Protein AF-A0A7Z1QI61-F1 (afdb_monomer_lite)

Radius of gyration: 17.5 Å; chains: 1; bounding box: 39×26×49 Å

Organism: NCBI:txid913070

InterPro domains:
  IPR059625 Uncharacterized protein gp12 [PF26885] (1-118)

Sequence (119 aa):
MFFKTSNSAALAAWDQYLLDSQKLNEEARKLADVLGCGGRAVFKNGVGGRWFYAMSFPGEERPFARELWTVQRETTGWSCEPRRSRIPAHLRTLAKELADVWNVYRPVTSARTDALLPA

Secondary structure (DSSP, 8-state):
-------HHHHHHHHHHHHHHHHHHHHHHHHHHHH-S-PEEEEEEETTEEEEEEEE--SS--SS-GGGBPPP-GGGTT-B-B--SS--GGGHHHHHHHHHHHHHHS---EEE-GGGS--

Structure (mmCIF, N/CA/C/O backbone):
data_AF-A0A7Z1QI61-F1
#
_entry.id   AF-A0A7Z1QI61-F1
#
loop_
_atom_site.group_PDB
_atom_site.id
_atom_site.type_symbol
_atom_site.label_atom_id
_atom_site.label_alt_id
_atom_site.label_comp_id
_atom_site.label_asym_id
_atom_site.label_entity_id
_atom_site.label_seq_id
_atom_site.pdbx_PDB_ins_code
_atom_site.Cartn_x
_atom_site.Cartn_y
_atom_site.Cartn_z
_atom_site.occupancy
_atom_site.B_iso_or_equiv
_atom_site.auth_seq_id
_atom_site.auth_comp_id
_atom_site.auth_asym_id
_atom_site.auth_atom_id
_atom_site.pdbx_PDB_model_num
ATOM 1 N N . MET A 1 1 ? -6.833 -10.233 24.096 1.00 39.81 1 MET A N 1
ATOM 2 C CA . MET A 1 1 ? -7.212 -9.231 25.114 1.00 39.81 1 MET A CA 1
ATOM 3 C C . MET A 1 1 ? -8.625 -8.783 24.768 1.00 39.81 1 MET A C 1
ATOM 5 O O . MET A 1 1 ? -8.812 -8.308 23.658 1.00 39.81 1 MET A O 1
ATOM 9 N N . PHE A 1 2 ? -9.619 -9.042 25.620 1.00 44.50 2 PHE A N 1
ATOM 10 C CA . PHE A 1 2 ? -11.014 -8.655 25.371 1.00 44.50 2 PHE A CA 1
ATOM 11 C C . PHE A 1 2 ? -11.370 -7.516 26.323 1.00 44.50 2 PHE A C 1
ATOM 13 O O . PHE A 1 2 ? -11.483 -7.735 27.527 1.00 44.50 2 PHE A O 1
ATOM 20 N N . PHE A 1 3 ? -11.510 -6.303 25.796 1.00 50.59 3 PHE A N 1
ATOM 21 C CA . PHE A 1 3 ? -12.018 -5.172 26.563 1.00 50.59 3 PHE A CA 1
ATOM 22 C C . PHE A 1 3 ? -13.545 -5.188 26.466 1.00 50.59 3 PHE A C 1
ATOM 24 O O . PHE A 1 3 ? -14.101 -4.983 25.392 1.00 50.59 3 PHE A O 1
ATOM 31 N N . LYS A 1 4 ? -14.238 -5.468 27.575 1.00 57.47 4 LYS A N 1
ATOM 32 C CA . LYS A 1 4 ? -15.671 -5.172 27.690 1.00 57.47 4 LYS A CA 1
ATOM 33 C C . LYS A 1 4 ? -15.795 -3.699 28.059 1.00 57.47 4 LYS A C 1
ATOM 35 O O . LYS A 1 4 ? -15.575 -3.341 29.212 1.00 57.47 4 LYS A O 1
ATOM 40 N N . THR A 1 5 ? -16.100 -2.853 27.083 1.00 64.56 5 THR A N 1
ATOM 41 C CA . THR A 1 5 ? -16.421 -1.444 27.317 1.00 64.56 5 THR A CA 1
ATOM 42 C C . THR A 1 5 ? -17.906 -1.229 27.033 1.00 64.56 5 THR A C 1
ATOM 44 O O . THR A 1 5 ? -18.438 -1.718 26.041 1.00 64.56 5 THR A O 1
ATOM 47 N N . SER A 1 6 ? -18.592 -0.516 27.925 1.00 66.81 6 SER A N 1
ATOM 48 C CA . SER A 1 6 ? -19.990 -0.089 27.728 1.00 66.81 6 SER A CA 1
ATOM 49 C C . SER A 1 6 ? -20.078 1.352 27.211 1.00 66.81 6 SER A C 1
ATOM 51 O O . SER A 1 6 ? -21.158 1.932 27.163 1.00 66.81 6 SER A O 1
ATOM 53 N N . ASN A 1 7 ? -18.933 1.957 26.874 1.00 79.12 7 ASN A N 1
ATOM 54 C CA . ASN A 1 7 ? -18.862 3.319 26.364 1.00 79.12 7 ASN A CA 1
ATOM 55 C C . ASN A 1 7 ? -19.246 3.323 24.879 1.00 79.12 7 ASN A C 1
ATOM 57 O O . ASN A 1 7 ? -18.499 2.820 24.039 1.00 79.12 7 ASN A O 1
ATOM 61 N N . SER A 1 8 ? -20.397 3.915 24.569 1.00 78.06 8 SER A N 1
ATOM 62 C CA . SER A 1 8 ? -20.940 4.004 23.212 1.00 78.06 8 SER A CA 1
ATOM 63 C C . SER A 1 8 ? -19.996 4.696 22.226 1.00 78.06 8 SER A C 1
ATOM 65 O O . SER A 1 8 ? -19.934 4.285 21.071 1.00 78.06 8 SER A O 1
ATOM 67 N N . ALA A 1 9 ? -19.212 5.684 22.668 1.00 79.50 9 ALA A N 1
ATOM 68 C CA . ALA A 1 9 ? -18.249 6.374 21.810 1.00 79.50 9 ALA A CA 1
ATOM 69 C C . ALA A 1 9 ? -17.082 5.461 21.403 1.00 79.50 9 ALA A C 1
ATOM 71 O O . ALA A 1 9 ? -16.684 5.447 20.241 1.00 79.50 9 ALA A O 1
ATOM 72 N N . ALA A 1 10 ? -16.576 4.650 22.336 1.00 78.31 10 ALA A N 1
ATOM 73 C CA . ALA A 1 10 ? -15.501 3.700 22.054 1.00 78.31 10 ALA A CA 1
ATOM 74 C C . ALA A 1 10 ? -15.966 2.566 21.124 1.00 78.31 10 ALA A C 1
ATOM 76 O O . ALA A 1 10 ? -15.211 2.135 20.257 1.00 78.31 10 ALA A O 1
ATOM 77 N N . LEU A 1 11 ? -17.215 2.109 21.277 1.00 82.75 11 LEU A N 1
ATOM 78 C CA . LEU A 1 11 ? -17.814 1.109 20.388 1.00 82.75 11 LEU A CA 1
ATOM 79 C C . LEU A 1 11 ? -18.009 1.664 18.969 1.00 82.75 11 LEU A C 1
ATOM 81 O O . LEU A 1 11 ? -17.591 1.026 18.009 1.00 82.75 11 LEU A O 1
ATOM 85 N N . ALA A 1 12 ? -18.540 2.882 18.832 1.00 84.44 12 ALA A N 1
ATOM 86 C CA . ALA A 1 12 ? -18.696 3.527 17.527 1.00 84.44 12 ALA A CA 1
ATOM 87 C C . ALA A 1 12 ? -17.344 3.774 16.828 1.00 84.44 12 ALA A C 1
ATOM 89 O O . ALA A 1 12 ? -17.211 3.551 15.625 1.00 84.44 12 ALA A O 1
ATOM 90 N N . ALA A 1 13 ? -16.317 4.186 17.580 1.00 85.38 13 ALA A N 1
ATOM 91 C CA . ALA A 1 13 ? -14.961 4.334 17.054 1.00 85.38 13 ALA A CA 1
ATOM 92 C C . ALA A 1 13 ? -14.363 2.992 16.595 1.00 85.38 13 ALA A C 1
ATOM 94 O O . ALA A 1 13 ? -13.627 2.948 15.608 1.00 85.38 13 ALA A O 1
ATOM 95 N N . TRP A 1 14 ? -14.696 1.893 17.277 1.00 85.19 14 TRP A N 1
ATOM 96 C CA . TRP A 1 14 ? -14.260 0.551 16.893 1.00 85.19 14 TRP A CA 1
ATOM 97 C C . TRP A 1 14 ? -14.918 0.088 15.595 1.00 85.19 14 TRP A C 1
ATOM 99 O O . TRP A 1 14 ? -14.226 -0.397 14.698 1.00 85.19 14 TRP A O 1
ATOM 109 N N . ASP A 1 15 ? -16.225 0.303 15.456 1.00 87.62 15 ASP A N 1
ATOM 110 C CA . ASP A 1 15 ? -16.950 -0.012 14.225 1.00 87.62 15 ASP A CA 1
ATOM 111 C C . ASP A 1 15 ? -16.393 0.786 13.038 1.00 87.62 15 ASP A C 1
ATOM 113 O O . ASP A 1 15 ? -16.127 0.216 11.976 1.00 87.62 15 ASP A O 1
ATOM 117 N N . GLN A 1 16 ? -16.105 2.078 13.231 1.00 87.12 16 GLN A N 1
ATOM 118 C CA . GLN A 1 16 ? -15.474 2.900 12.198 1.00 87.12 16 GLN A CA 1
ATOM 119 C C . GLN A 1 16 ? -14.075 2.388 11.828 1.00 87.12 16 GLN A C 1
ATOM 121 O O . GLN A 1 16 ? -13.753 2.275 10.647 1.00 87.12 16 GLN A O 1
ATOM 126 N N . TYR A 1 17 ? -13.257 2.011 12.815 1.00 88.50 17 TYR A N 1
ATOM 127 C CA . TYR A 1 17 ? -11.934 1.434 12.571 1.00 88.50 17 TYR A CA 1
ATOM 128 C C . TYR A 1 17 ? -12.004 0.137 11.744 1.00 88.50 17 TYR A C 1
ATOM 130 O O . TYR A 1 17 ? -11.159 -0.096 10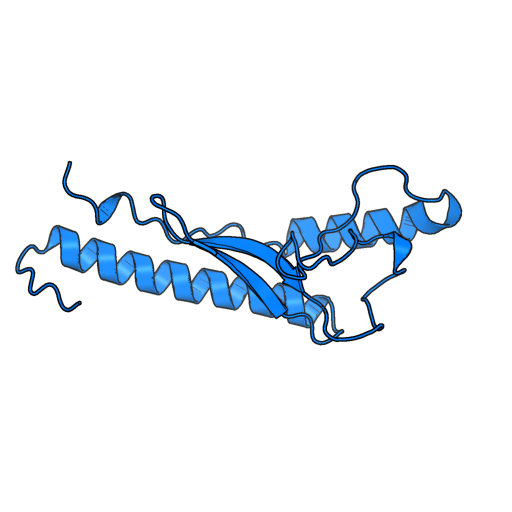.869 1.00 88.50 17 TYR A O 1
ATOM 138 N N . LEU A 1 18 ? -13.008 -0.711 11.994 1.00 89.19 18 LEU A N 1
ATOM 139 C CA . LEU A 1 18 ? -13.234 -1.927 11.214 1.00 89.19 18 LEU A CA 1
ATOM 140 C C . LEU A 1 18 ? -13.633 -1.606 9.770 1.00 89.19 18 LEU A C 1
ATOM 142 O O . LEU A 1 18 ? -13.074 -2.207 8.849 1.00 89.19 18 LEU A O 1
ATOM 146 N N . LEU A 1 19 ? -14.536 -0.643 9.564 1.00 90.50 19 LEU A N 1
ATOM 147 C CA . LEU A 1 19 ? -14.940 -0.190 8.229 1.00 90.50 19 LEU A CA 1
ATOM 148 C C . LEU A 1 19 ? -13.757 0.397 7.450 1.00 90.50 19 LEU A C 1
ATOM 150 O O . LEU A 1 19 ? -13.513 0.011 6.305 1.00 90.50 19 LEU A O 1
ATOM 154 N N . ASP A 1 20 ? -12.959 1.257 8.083 1.00 89.88 20 ASP A N 1
ATOM 155 C CA . ASP A 1 20 ? -11.768 1.844 7.464 1.00 89.88 20 ASP A CA 1
ATOM 156 C C . ASP A 1 20 ? -10.724 0.768 7.134 1.00 89.88 20 ASP A C 1
ATOM 158 O O . ASP A 1 20 ? -10.074 0.818 6.089 1.00 89.88 20 ASP A O 1
ATOM 162 N N . SER A 1 21 ? -10.588 -0.249 7.991 1.00 88.44 21 SER A N 1
ATOM 163 C CA . SER A 1 21 ? -9.698 -1.388 7.750 1.00 88.44 21 SER A CA 1
ATOM 164 C C . SER A 1 21 ? -10.143 -2.246 6.566 1.00 88.44 21 SER A C 1
ATOM 166 O O . SER A 1 21 ? -9.288 -2.723 5.813 1.00 88.44 21 SER A O 1
ATOM 168 N N . GLN A 1 22 ? -11.452 -2.451 6.395 1.00 90.81 22 GLN A N 1
ATOM 169 C CA . GLN A 1 22 ? -12.015 -3.154 5.239 1.00 90.81 22 GLN A CA 1
ATOM 170 C C . GLN A 1 22 ? -11.781 -2.354 3.959 1.00 90.81 22 GLN A C 1
ATOM 172 O O . GLN A 1 22 ? -11.205 -2.884 3.010 1.00 90.81 22 GLN A O 1
ATOM 177 N N . LYS A 1 23 ? -12.101 -1.058 3.970 1.00 92.50 23 LYS A N 1
ATOM 178 C CA . LYS A 1 23 ? -11.876 -0.163 2.832 1.00 92.50 23 LYS A CA 1
ATOM 179 C C . LYS A 1 23 ? -10.401 -0.095 2.426 1.00 92.50 23 LYS A C 1
ATOM 181 O O . LYS A 1 23 ? -10.077 -0.205 1.247 1.00 92.50 23 LYS A O 1
ATOM 186 N N . LEU A 1 24 ? -9.494 0.002 3.399 1.00 91.94 24 LEU A N 1
ATOM 187 C CA . LEU A 1 24 ? -8.049 -0.055 3.169 1.00 91.94 24 LEU A CA 1
ATOM 188 C C . LEU A 1 24 ? -7.628 -1.364 2.477 1.00 91.94 24 LEU A C 1
ATOM 190 O O . LEU A 1 24 ? -6.811 -1.344 1.557 1.00 91.94 24 LEU A O 1
ATOM 194 N N . ASN A 1 25 ? -8.183 -2.505 2.896 1.00 90.62 25 ASN A N 1
ATOM 195 C CA . ASN A 1 25 ? -7.902 -3.790 2.253 1.00 90.62 25 ASN A CA 1
ATOM 196 C C . ASN A 1 25 ? -8.437 -3.844 0.816 1.00 90.62 25 ASN A C 1
ATOM 198 O O . ASN A 1 25 ? -7.759 -4.377 -0.060 1.00 90.62 25 ASN A O 1
ATOM 202 N N . GLU A 1 26 ? -9.622 -3.293 0.563 1.00 92.50 26 GLU A N 1
ATOM 203 C CA . GLU A 1 26 ? -10.219 -3.241 -0.774 1.00 92.50 26 GLU A CA 1
ATOM 204 C C . GLU A 1 26 ? -9.417 -2.358 -1.733 1.00 92.50 26 GLU A C 1
ATOM 206 O O . GLU A 1 26 ? -9.128 -2.778 -2.852 1.00 92.50 26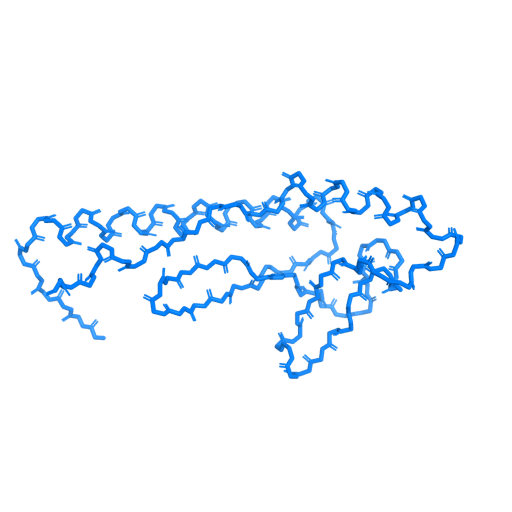 GLU A O 1
ATOM 211 N N . GLU A 1 27 ? -9.015 -1.159 -1.299 1.00 91.88 27 GLU A N 1
ATOM 212 C CA . GLU A 1 27 ? -8.144 -0.264 -2.073 1.00 91.88 27 GLU A CA 1
ATOM 213 C C . GLU A 1 27 ? -6.824 -0.961 -2.418 1.00 91.88 27 GLU A C 1
ATOM 215 O O . GLU A 1 27 ? -6.378 -0.953 -3.565 1.00 91.88 27 GLU A O 1
ATOM 220 N N . ALA A 1 28 ? -6.225 -1.636 -1.436 1.00 90.56 28 ALA A N 1
ATOM 221 C CA . ALA A 1 28 ? -4.959 -2.322 -1.631 1.00 90.56 28 ALA A CA 1
ATOM 222 C C . ALA A 1 28 ? -5.088 -3.546 -2.553 1.00 90.56 28 ALA A C 1
ATOM 224 O O . ALA A 1 28 ? -4.171 -3.842 -3.320 1.00 90.56 28 ALA A O 1
ATOM 225 N N . ARG A 1 29 ? -6.235 -4.235 -2.520 1.00 90.44 29 ARG A N 1
ATOM 226 C CA . ARG A 1 29 ? -6.548 -5.325 -3.449 1.00 90.44 29 ARG A CA 1
ATOM 227 C C . ARG A 1 29 ? -6.721 -4.810 -4.875 1.00 90.44 29 ARG A C 1
ATOM 229 O O . ARG A 1 29 ? -6.136 -5.388 -5.779 1.00 90.44 29 ARG A O 1
ATOM 236 N N . LYS A 1 30 ? -7.418 -3.687 -5.071 1.00 91.12 30 LYS A N 1
ATOM 237 C CA . LYS A 1 30 ? -7.532 -3.044 -6.392 1.00 91.12 30 LYS A CA 1
ATOM 238 C C . LYS A 1 30 ? -6.160 -2.686 -6.961 1.00 91.12 30 LYS A C 1
ATOM 240 O O . LYS A 1 30 ? -5.901 -2.960 -8.126 1.00 91.12 30 LYS A O 1
ATOM 245 N N . LEU A 1 31 ? -5.263 -2.133 -6.139 1.00 89.75 31 LEU A N 1
ATOM 246 C CA . LEU A 1 31 ? -3.881 -1.870 -6.551 1.00 89.75 31 LEU A CA 1
ATOM 247 C C . LEU A 1 31 ? -3.153 -3.160 -6.964 1.00 89.75 31 LEU A C 1
ATOM 249 O O . LEU A 1 31 ? -2.474 -3.177 -7.988 1.00 89.75 31 LEU A O 1
ATOM 253 N N . ALA A 1 32 ? -3.291 -4.237 -6.186 1.00 88.94 32 ALA A N 1
ATOM 254 C CA . ALA A 1 32 ? -2.697 -5.533 -6.509 1.00 88.94 32 ALA A CA 1
ATOM 255 C C . ALA A 1 32 ? -3.220 -6.105 -7.837 1.00 88.94 32 ALA A C 1
ATOM 257 O O . ALA A 1 32 ? -2.424 -6.574 -8.650 1.00 88.94 32 ALA A O 1
ATOM 258 N N . ASP A 1 33 ? -4.531 -6.014 -8.066 1.00 89.88 33 ASP A N 1
ATOM 259 C CA . ASP A 1 33 ? -5.194 -6.500 -9.276 1.00 89.88 33 ASP A CA 1
ATOM 260 C C . ASP A 1 33 ? -4.746 -5.702 -10.513 1.00 89.88 33 ASP A C 1
ATOM 262 O O . ASP A 1 33 ? -4.422 -6.294 -11.540 1.00 89.88 33 ASP A O 1
ATOM 266 N N . VAL A 1 34 ? -4.633 -4.370 -10.404 1.00 89.62 34 VAL A N 1
ATOM 267 C CA . VAL A 1 34 ? -4.130 -3.499 -11.487 1.00 89.62 34 VAL A CA 1
ATOM 268 C C . VAL A 1 34 ? -2.670 -3.800 -11.829 1.00 89.62 34 VAL A C 1
ATOM 270 O O . VAL A 1 34 ? -2.273 -3.719 -12.989 1.00 89.62 34 VAL A O 1
ATOM 273 N N . LEU A 1 35 ? -1.861 -4.159 -10.831 1.00 86.06 35 LEU A N 1
ATOM 274 C CA . LEU A 1 35 ? -0.463 -4.532 -11.036 1.00 86.06 35 LEU A CA 1
ATOM 275 C C . LEU A 1 35 ? -0.302 -5.962 -11.579 1.00 86.06 35 LEU A C 1
ATOM 277 O O . LEU A 1 35 ? 0.754 -6.271 -12.114 1.00 86.06 35 LEU A O 1
ATOM 281 N N . GLY A 1 36 ? -1.303 -6.839 -11.455 1.00 80.06 36 GLY A N 1
ATOM 282 C CA . GLY A 1 36 ? -1.398 -8.117 -12.177 1.00 80.06 36 GLY A CA 1
ATOM 283 C C . GLY A 1 36 ? -0.389 -9.224 -11.818 1.00 80.06 36 GLY A C 1
ATOM 284 O O . GLY A 1 36 ? -0.553 -10.351 -12.271 1.00 80.06 36 GLY A O 1
ATOM 285 N N . CYS A 1 37 ? 0.627 -8.958 -10.990 1.00 76.00 37 CYS A N 1
ATOM 286 C CA . CYS A 1 37 ? 1.734 -9.895 -10.710 1.00 76.00 37 CYS A CA 1
ATOM 287 C C . CYS A 1 37 ? 1.648 -10.587 -9.336 1.00 76.00 37 CYS A C 1
ATOM 289 O O . CYS A 1 37 ? 2.669 -10.858 -8.708 1.00 76.00 37 CYS A O 1
ATOM 291 N N . GLY A 1 38 ? 0.442 -10.799 -8.796 1.00 75.94 38 GLY A N 1
ATOM 292 C CA . GLY A 1 38 ? 0.268 -11.480 -7.501 1.00 75.94 38 GLY A CA 1
ATOM 293 C C . GLY A 1 38 ? 0.879 -10.738 -6.301 1.00 75.94 38 GLY A C 1
ATOM 294 O O . GLY A 1 38 ? 1.201 -11.352 -5.280 1.00 75.94 38 GLY A O 1
ATOM 295 N N . GLY A 1 39 ? 1.056 -9.419 -6.421 1.00 83.44 39 GLY A N 1
ATOM 296 C CA . GLY A 1 39 ? 1.587 -8.575 -5.357 1.00 83.44 39 GLY A CA 1
ATOM 297 C C . GLY A 1 39 ? 0.674 -8.550 -4.135 1.00 83.44 39 GLY A C 1
ATOM 298 O O . GLY A 1 39 ? -0.543 -8.436 -4.245 1.00 83.44 39 GLY A O 1
ATOM 299 N N . ARG A 1 40 ? 1.266 -8.623 -2.947 1.00 87.50 40 ARG A N 1
ATOM 300 C CA . ARG A 1 40 ? 0.568 -8.529 -1.665 1.00 87.50 40 ARG A CA 1
ATOM 301 C C . ARG A 1 40 ? 0.782 -7.157 -1.054 1.00 87.50 40 ARG A C 1
ATOM 303 O O . ARG A 1 40 ? 1.906 -6.669 -0.987 1.00 87.50 40 ARG A O 1
ATOM 310 N N . ALA A 1 41 ? -0.290 -6.552 -0.567 1.00 88.81 41 ALA A N 1
ATOM 311 C CA . ALA A 1 41 ? -0.199 -5.302 0.165 1.00 88.81 41 ALA A CA 1
ATOM 312 C C . ALA A 1 41 ? 0.447 -5.513 1.540 1.00 88.81 41 ALA A C 1
ATOM 314 O O . ALA A 1 41 ? 0.049 -6.393 2.305 1.00 88.81 41 ALA A O 1
ATOM 315 N N . VAL A 1 42 ? 1.431 -4.677 1.855 1.00 89.94 42 VAL A N 1
ATOM 316 C CA . VAL A 1 42 ? 2.107 -4.624 3.149 1.00 89.94 42 VAL A CA 1
ATOM 317 C C . VAL A 1 42 ? 1.567 -3.429 3.919 1.00 89.94 42 VAL A C 1
ATOM 319 O O . VAL A 1 42 ? 1.607 -2.287 3.451 1.00 89.94 42 VAL A O 1
ATOM 322 N N . PHE A 1 43 ? 1.085 -3.692 5.128 1.00 90.44 43 PHE A N 1
ATOM 323 C CA . PHE A 1 43 ? 0.536 -2.678 6.020 1.00 90.44 43 PHE A CA 1
ATOM 324 C C . PHE A 1 43 ? 1.470 -2.461 7.202 1.00 90.44 43 PHE A C 1
ATOM 326 O O . PHE A 1 43 ? 2.090 -3.405 7.693 1.00 90.44 43 PHE A O 1
ATOM 333 N N . LYS A 1 44 ? 1.541 -1.220 7.679 1.00 88.44 44 LYS A N 1
ATOM 334 C CA . LYS A 1 44 ? 2.156 -0.899 8.965 1.00 88.44 44 LYS A CA 1
ATOM 335 C C . LYS A 1 44 ? 1.069 -0.573 9.974 1.00 88.44 44 LYS A C 1
ATOM 337 O O . LYS A 1 44 ? 0.077 0.070 9.637 1.00 88.44 44 LYS A O 1
ATOM 342 N N . ASN A 1 45 ? 1.303 -1.026 11.200 1.00 87.88 45 ASN A N 1
ATOM 343 C CA . ASN A 1 45 ? 0.470 -0.746 12.357 1.00 87.88 45 ASN A CA 1
ATOM 344 C C . ASN A 1 45 ? 1.321 0.029 13.367 1.00 87.88 45 ASN A C 1
ATOM 346 O O . ASN A 1 45 ? 2.478 -0.326 13.602 1.00 87.88 45 ASN A O 1
ATOM 350 N N . GLY A 1 46 ? 0.757 1.071 13.959 1.00 82.19 46 GLY A N 1
ATOM 351 C CA . GLY A 1 46 ? 1.375 1.853 15.022 1.00 82.19 46 GLY A CA 1
ATOM 352 C C . GLY A 1 46 ? 0.324 2.396 15.982 1.00 82.19 46 GLY A C 1
ATOM 353 O O . GLY A 1 46 ? -0.849 2.045 15.893 1.00 82.19 46 GLY A O 1
ATOM 354 N N . VAL A 1 47 ? 0.745 3.282 16.887 1.00 77.38 47 VAL A N 1
ATOM 355 C CA . VAL A 1 47 ? -0.142 3.890 17.900 1.00 77.38 47 VAL A CA 1
ATOM 356 C C . VAL A 1 47 ? -1.281 4.698 17.266 1.00 77.38 47 VAL A C 1
ATOM 358 O O . VAL A 1 47 ? -2.382 4.707 17.801 1.00 77.38 47 VAL A O 1
ATOM 361 N N . GLY A 1 48 ? -1.027 5.324 16.112 1.00 77.69 48 GLY A N 1
ATOM 362 C CA . GLY A 1 48 ? -2.032 6.074 15.345 1.00 77.69 48 GLY A CA 1
ATOM 363 C C . GLY A 1 48 ? -2.877 5.220 14.392 1.00 77.69 48 GLY A C 1
ATOM 364 O O . GLY A 1 48 ? -3.717 5.753 13.671 1.00 77.69 48 GLY A O 1
ATOM 365 N N . GLY A 1 49 ? -2.657 3.902 14.355 1.00 84.69 49 GLY A N 1
ATOM 366 C CA . GLY A 1 49 ? -3.509 2.961 13.634 1.00 84.69 49 GLY A CA 1
ATOM 367 C C . GLY A 1 49 ? -2.801 2.205 12.518 1.00 84.69 49 GLY A C 1
ATOM 368 O O . GLY A 1 49 ? -1.617 1.882 12.622 1.00 84.69 49 GLY A O 1
ATOM 369 N N . ARG A 1 50 ? -3.543 1.870 11.462 1.00 88.62 50 ARG A N 1
ATOM 370 C CA . ARG A 1 50 ? -3.116 0.989 10.370 1.00 88.62 50 ARG A CA 1
ATOM 371 C C . ARG A 1 50 ? -3.182 1.699 9.022 1.00 88.62 50 ARG A C 1
ATOM 373 O O . ARG A 1 50 ? -4.213 2.255 8.650 1.00 88.62 50 ARG A O 1
ATOM 380 N N . TRP A 1 51 ? -2.095 1.633 8.256 1.00 89.75 51 TRP A N 1
ATOM 381 C CA . TRP A 1 51 ? -2.006 2.250 6.929 1.00 89.75 51 TRP A CA 1
ATOM 382 C C . TRP A 1 51 ? -1.236 1.385 5.933 1.00 89.75 51 TRP A C 1
ATOM 384 O O . TRP A 1 51 ? -0.436 0.515 6.297 1.00 89.75 51 TRP A O 1
ATOM 394 N N . PHE A 1 52 ? -1.478 1.637 4.647 1.00 90.94 52 PHE A N 1
ATOM 395 C CA . PHE A 1 52 ? -0.729 1.018 3.561 1.00 90.94 52 PHE A CA 1
ATOM 396 C C . PHE A 1 52 ? 0.713 1.530 3.551 1.00 90.94 52 PHE A C 1
ATOM 398 O O . PHE A 1 52 ? 0.958 2.738 3.489 1.00 90.94 52 PHE A O 1
ATOM 405 N N . TYR A 1 53 ? 1.667 0.604 3.608 1.00 89.31 53 TYR A N 1
ATOM 406 C CA . TYR A 1 53 ? 3.084 0.927 3.539 1.00 89.31 53 TYR A CA 1
ATOM 407 C C . TYR A 1 53 ? 3.603 0.753 2.116 1.00 89.31 53 TYR A C 1
ATOM 409 O O . TYR A 1 53 ? 4.074 1.715 1.527 1.00 89.31 53 TYR A O 1
ATOM 417 N N . ALA A 1 54 ? 3.493 -0.453 1.561 1.00 90.56 54 ALA A N 1
ATOM 418 C CA . ALA A 1 54 ? 4.152 -0.831 0.315 1.00 90.56 54 ALA A CA 1
ATOM 419 C C . ALA A 1 54 ? 3.538 -2.119 -0.262 1.00 90.56 54 ALA A C 1
ATOM 421 O O . ALA A 1 54 ? 2.638 -2.702 0.338 1.00 90.56 54 ALA A O 1
ATOM 422 N N . MET A 1 55 ? 4.037 -2.587 -1.406 1.00 90.75 55 MET A N 1
ATOM 423 C CA . MET A 1 55 ? 3.697 -3.905 -1.958 1.00 90.75 55 MET A CA 1
ATOM 424 C C . MET A 1 55 ? 4.823 -4.905 -1.684 1.00 90.75 55 MET A C 1
ATOM 426 O O . MET A 1 55 ? 5.972 -4.520 -1.493 1.00 90.75 55 MET A O 1
ATOM 430 N N . SER A 1 56 ? 4.523 -6.195 -1.688 1.00 88.62 56 SER A N 1
ATOM 431 C CA . SER A 1 56 ? 5.500 -7.283 -1.683 1.00 88.62 56 SER A CA 1
ATOM 432 C C . SER A 1 56 ? 5.155 -8.234 -2.820 1.00 88.62 56 SER A C 1
ATOM 434 O O . SER A 1 56 ? 4.021 -8.703 -2.906 1.00 88.62 56 SER A O 1
ATOM 436 N N . PHE A 1 57 ? 6.102 -8.489 -3.717 1.00 86.31 57 PHE A N 1
ATOM 437 C CA . PHE A 1 57 ? 5.896 -9.406 -4.839 1.00 86.31 57 PHE A CA 1
ATOM 438 C C . PHE A 1 57 ? 6.615 -10.719 -4.541 1.00 86.31 57 PHE A C 1
ATOM 440 O O . PHE A 1 57 ? 7.829 -10.678 -4.310 1.00 86.31 57 PHE A O 1
ATOM 447 N N . PRO A 1 58 ? 5.903 -11.859 -4.516 1.00 76.12 58 PRO A N 1
ATOM 448 C CA . PRO A 1 58 ? 6.535 -13.156 -4.337 1.00 76.12 58 PRO A CA 1
ATOM 449 C C . PRO A 1 58 ? 7.328 -13.534 -5.599 1.00 76.12 58 PRO A C 1
ATOM 451 O O . PRO A 1 58 ? 6.768 -13.598 -6.688 1.00 76.12 58 PRO A O 1
ATOM 454 N N . GLY A 1 59 ? 8.623 -13.822 -5.447 1.00 71.56 59 GLY A N 1
ATOM 455 C CA . GLY A 1 59 ? 9.482 -14.304 -6.536 1.00 71.56 59 GLY A CA 1
ATOM 456 C C . GLY A 1 59 ? 10.240 -13.216 -7.311 1.00 71.56 59 GLY A C 1
ATOM 457 O O . GLY A 1 59 ? 10.476 -12.111 -6.817 1.00 71.56 59 GLY A O 1
ATOM 458 N N . GLU A 1 60 ? 10.688 -13.574 -8.518 1.00 68.19 60 GLU A N 1
ATOM 459 C CA . GLU A 1 60 ? 11.454 -12.702 -9.431 1.00 68.19 60 GLU A CA 1
ATOM 460 C C . GLU A 1 60 ? 10.543 -11.809 -10.291 1.00 68.19 60 GLU A C 1
ATOM 462 O O . GLU A 1 60 ? 10.973 -10.746 -10.746 1.00 68.19 60 GLU A O 1
ATOM 467 N N . GLU A 1 61 ? 9.285 -12.212 -10.495 1.00 71.56 61 GLU A N 1
ATOM 468 C CA . GLU A 1 61 ? 8.333 -11.487 -11.333 1.00 71.56 61 GLU A CA 1
ATOM 469 C C . GLU A 1 61 ? 7.879 -10.202 -10.641 1.00 71.56 61 GLU A C 1
ATOM 471 O O . GLU A 1 61 ? 7.314 -10.206 -9.545 1.00 71.56 61 GLU A O 1
ATOM 476 N N . ARG A 1 62 ? 8.153 -9.070 -11.290 1.00 78.44 62 ARG A N 1
ATOM 477 C CA . ARG A 1 62 ? 7.680 -7.757 -10.858 1.00 78.44 62 ARG A CA 1
ATOM 478 C C . ARG A 1 62 ? 6.892 -7.120 -11.995 1.00 78.44 62 ARG A C 1
ATOM 480 O O . ARG A 1 62 ? 7.302 -7.259 -13.147 1.00 78.44 62 ARG A O 1
ATOM 487 N N . PRO A 1 63 ? 5.800 -6.404 -11.687 1.00 78.94 63 PRO A N 1
ATOM 488 C CA . PRO A 1 63 ? 5.130 -5.596 -12.692 1.00 78.94 63 PRO A CA 1
ATOM 489 C C . PRO A 1 63 ? 6.091 -4.509 -13.145 1.00 78.94 63 PRO A C 1
ATOM 491 O O . PRO A 1 63 ? 6.738 -3.900 -12.302 1.00 78.94 63 PRO A O 1
ATOM 494 N N . PHE A 1 64 ? 6.169 -4.215 -14.440 1.00 83.69 64 PHE A N 1
ATOM 495 C CA . PHE A 1 64 ? 7.195 -3.319 -14.995 1.00 83.69 64 PHE A CA 1
ATOM 496 C C . PHE A 1 64 ? 8.638 -3.819 -14.759 1.00 83.69 64 PHE A C 1
ATOM 498 O O . PHE A 1 64 ? 8.898 -4.852 -14.148 1.00 83.69 64 PHE A O 1
ATOM 505 N N . ALA A 1 65 ? 9.618 -3.073 -15.271 1.00 85.25 65 ALA A N 1
ATOM 506 C CA . ALA A 1 65 ? 11.029 -3.415 -15.124 1.00 85.25 65 ALA A CA 1
ATOM 507 C C . ALA A 1 65 ? 11.460 -3.466 -13.641 1.00 85.25 65 ALA A C 1
ATOM 509 O O . ALA A 1 65 ? 11.129 -2.580 -12.845 1.00 85.25 65 ALA A O 1
ATOM 510 N N . ARG A 1 66 ? 12.238 -4.489 -13.260 1.00 83.44 66 ARG A N 1
ATOM 511 C CA . ARG A 1 66 ? 12.683 -4.734 -11.873 1.00 83.44 66 ARG A CA 1
ATOM 512 C C . ARG A 1 66 ? 13.426 -3.538 -11.275 1.00 83.44 66 ARG A C 1
ATOM 514 O O . ARG A 1 66 ? 13.319 -3.286 -10.073 1.00 83.44 66 ARG A O 1
ATOM 521 N N . GLU A 1 67 ? 14.155 -2.801 -12.110 1.00 85.31 67 GLU A N 1
ATOM 522 C CA . GLU A 1 67 ? 14.934 -1.612 -11.760 1.00 85.31 67 GLU A CA 1
ATOM 523 C C . GLU A 1 67 ? 14.067 -0.431 -11.317 1.00 85.31 67 GLU A C 1
ATOM 525 O O . GLU A 1 67 ? 14.586 0.499 -10.699 1.00 85.31 67 GLU A O 1
ATOM 530 N N . LEU A 1 68 ? 12.765 -0.453 -11.615 1.00 87.69 68 LEU A N 1
ATOM 531 C CA . LEU A 1 68 ? 11.817 0.586 -11.218 1.00 87.69 68 LEU A CA 1
ATOM 532 C C . LEU A 1 68 ? 11.287 0.404 -9.799 1.00 87.69 68 LEU A C 1
ATOM 534 O O . LEU A 1 68 ? 10.628 1.301 -9.284 1.00 87.69 68 LEU A O 1
ATOM 538 N N . TRP A 1 69 ? 11.615 -0.701 -9.133 1.00 88.00 69 TRP A N 1
ATOM 539 C CA . TRP A 1 69 ? 11.194 -0.970 -7.763 1.00 88.00 69 TRP A CA 1
ATOM 540 C C . TRP A 1 69 ? 12.343 -0.806 -6.775 1.00 88.00 69 TRP A C 1
ATOM 542 O O . TRP A 1 69 ? 13.525 -1.012 -7.082 1.00 88.00 69 TRP A O 1
ATOM 552 N N . THR A 1 70 ? 12.010 -0.444 -5.540 1.00 87.38 70 THR A N 1
ATOM 553 C CA . THR A 1 70 ? 12.956 -0.571 -4.433 1.00 87.38 70 THR A CA 1
ATOM 554 C C . THR A 1 70 ? 13.272 -2.048 -4.182 1.00 87.38 70 THR A C 1
ATOM 556 O O . THR A 1 70 ? 12.500 -2.956 -4.497 1.00 87.38 70 THR A O 1
ATOM 559 N N . VAL A 1 71 ? 14.480 -2.309 -3.682 1.00 84.38 71 VAL A N 1
ATOM 560 C CA . VAL A 1 71 ? 14.933 -3.680 -3.428 1.00 84.38 71 VAL A CA 1
ATOM 561 C C . VAL A 1 71 ? 14.200 -4.207 -2.200 1.00 84.38 71 VAL A C 1
ATOM 563 O O . VAL A 1 71 ? 14.322 -3.615 -1.130 1.00 84.38 71 VAL A O 1
ATOM 566 N N . GLN A 1 72 ? 13.488 -5.324 -2.356 1.00 81.31 72 GLN A N 1
ATOM 567 C CA . GLN A 1 72 ? 12.920 -6.064 -1.233 1.00 81.31 72 GLN A CA 1
ATOM 568 C C . GLN A 1 72 ? 14.072 -6.619 -0.385 1.00 81.31 72 GLN A C 1
ATOM 570 O O . GLN A 1 72 ? 14.913 -7.361 -0.893 1.00 81.31 72 GLN A O 1
ATOM 575 N N . ARG A 1 73 ? 14.152 -6.213 0.883 1.00 81.94 73 ARG A N 1
ATOM 576 C CA . ARG A 1 73 ? 15.145 -6.699 1.850 1.00 81.94 73 ARG A CA 1
ATOM 577 C C . ARG A 1 73 ? 14.421 -7.232 3.075 1.00 81.94 73 ARG A C 1
ATOM 579 O O . ARG A 1 73 ? 13.334 -6.765 3.403 1.00 81.94 73 ARG A O 1
ATOM 586 N N . GLU A 1 74 ? 15.063 -8.133 3.805 1.00 78.25 74 GLU A N 1
ATOM 587 C CA . GLU A 1 74 ? 14.551 -8.595 5.098 1.00 78.25 74 GLU A CA 1
ATOM 588 C C . GLU A 1 74 ? 14.335 -7.422 6.071 1.00 78.25 74 GLU A C 1
ATOM 590 O O . GLU A 1 74 ? 13.301 -7.334 6.726 1.00 78.25 74 GLU A O 1
ATOM 595 N N . THR A 1 75 ? 15.238 -6.435 6.063 1.00 78.31 75 THR A N 1
ATOM 596 C CA . THR A 1 75 ? 15.133 -5.225 6.896 1.00 78.31 75 THR A CA 1
ATOM 597 C C . THR A 1 75 ? 13.924 -4.345 6.574 1.00 78.31 75 THR A C 1
ATOM 599 O O . THR A 1 75 ? 13.488 -3.576 7.427 1.00 78.31 75 THR A O 1
ATOM 602 N N . THR A 1 76 ? 13.366 -4.440 5.362 1.00 73.38 76 THR A N 1
ATOM 603 C CA . THR A 1 76 ? 12.138 -3.735 4.966 1.00 73.38 76 THR A CA 1
ATOM 604 C C . THR A 1 76 ? 10.903 -4.631 5.050 1.00 73.38 76 THR A C 1
ATOM 606 O O . THR A 1 76 ? 9.827 -4.225 4.622 1.00 73.38 76 THR A O 1
ATOM 609 N N . GLY A 1 77 ? 11.030 -5.848 5.594 1.00 75.19 7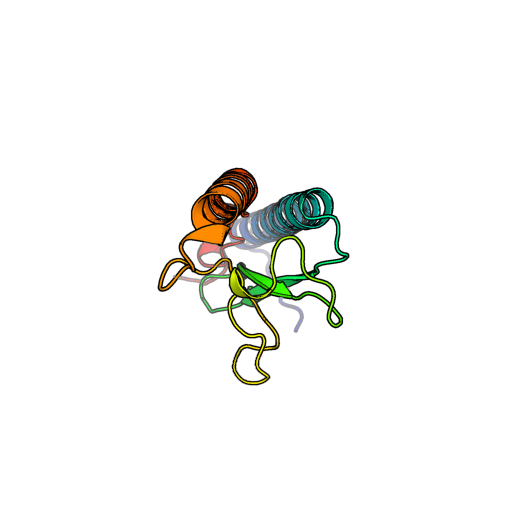7 GLY A N 1
ATOM 610 C CA . GLY A 1 77 ? 9.946 -6.828 5.631 1.00 75.19 77 GLY A CA 1
ATOM 611 C C . GLY A 1 77 ? 9.535 -7.292 4.235 1.00 75.19 77 GLY A C 1
ATOM 612 O O . GLY A 1 77 ? 8.351 -7.497 3.987 1.00 75.19 77 GLY A O 1
ATOM 613 N N . TRP A 1 78 ? 10.498 -7.390 3.311 1.00 80.94 78 TRP A N 1
ATOM 614 C CA . TRP A 1 78 ? 10.266 -7.756 1.909 1.00 80.94 78 TRP A CA 1
ATOM 615 C C . TRP A 1 78 ? 9.310 -6.804 1.175 1.00 80.94 78 TRP A C 1
ATOM 617 O O . TRP A 1 78 ? 8.616 -7.186 0.234 1.00 80.94 78 TRP A O 1
ATOM 627 N N . SER A 1 79 ? 9.271 -5.539 1.596 1.00 84.75 79 SER A N 1
ATOM 628 C CA . SER A 1 79 ? 8.440 -4.520 0.966 1.00 84.75 79 SER A CA 1
ATOM 629 C C . SER A 1 79 ? 9.170 -3.807 -0.173 1.00 84.75 79 SER A C 1
ATOM 631 O O . SER A 1 79 ? 10.391 -3.624 -0.139 1.00 84.75 79 SER A O 1
ATOM 633 N N . CYS A 1 80 ? 8.409 -3.348 -1.162 1.00 86.62 80 CYS A N 1
ATOM 634 C CA . CYS A 1 80 ? 8.877 -2.547 -2.281 1.00 86.62 80 CYS A CA 1
ATOM 635 C C . CYS A 1 80 ? 7.868 -1.464 -2.690 1.00 86.62 80 CYS A C 1
ATOM 637 O O . CYS A 1 80 ? 6.651 -1.604 -2.565 1.00 86.62 80 CYS A O 1
ATOM 639 N N . GLU A 1 81 ? 8.417 -0.366 -3.191 1.00 88.25 81 GLU A N 1
ATOM 640 C CA . GLU A 1 81 ? 7.712 0.807 -3.694 1.00 88.25 81 GLU A CA 1
ATOM 641 C C . GLU A 1 81 ? 8.325 1.207 -5.043 1.00 88.25 81 GLU A C 1
ATOM 643 O O . GLU A 1 81 ? 9.493 0.883 -5.303 1.00 88.25 81 GLU A O 1
ATOM 648 N N . PRO A 1 82 ? 7.594 1.946 -5.891 1.00 88.38 82 PRO A N 1
ATOM 649 C CA . PRO A 1 82 ? 8.173 2.549 -7.080 1.00 88.38 82 PRO A CA 1
ATOM 650 C C . PRO A 1 82 ? 9.334 3.477 -6.716 1.00 88.38 82 PRO A C 1
ATOM 652 O O . PRO A 1 82 ? 9.232 4.346 -5.843 1.00 88.38 82 PRO A O 1
ATOM 655 N N . ARG A 1 83 ? 10.463 3.314 -7.401 1.00 86.81 83 ARG A N 1
ATOM 656 C CA . ARG A 1 83 ? 11.620 4.192 -7.2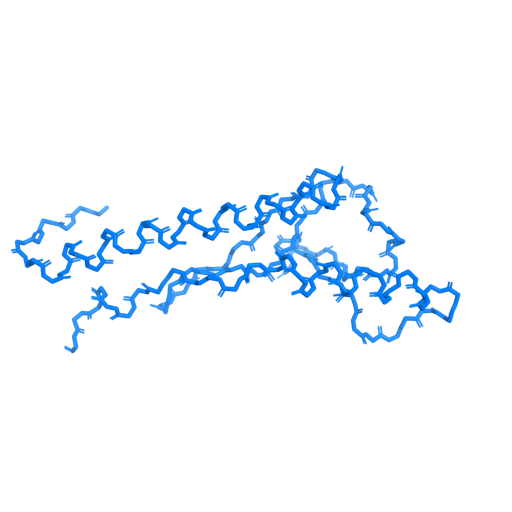53 1.00 86.81 83 ARG A CA 1
ATOM 657 C C . ARG A 1 83 ? 11.292 5.580 -7.772 1.00 86.81 83 ARG A C 1
ATOM 659 O O . ARG A 1 83 ? 10.813 5.756 -8.884 1.00 86.81 83 ARG A O 1
ATOM 666 N N . ARG A 1 84 ? 11.670 6.578 -6.977 1.00 82.81 84 ARG A N 1
ATOM 667 C CA . ARG A 1 84 ? 11.519 7.999 -7.318 1.00 82.81 84 ARG A CA 1
ATOM 668 C C . ARG A 1 84 ? 12.804 8.639 -7.842 1.00 82.81 84 ARG A C 1
ATOM 670 O O . ARG A 1 84 ? 12.777 9.767 -8.315 1.00 82.81 84 ARG A O 1
ATOM 677 N N . SER A 1 85 ? 13.944 7.956 -7.731 1.00 81.25 85 SER A N 1
ATOM 678 C CA . SER A 1 85 ? 15.258 8.514 -8.060 1.00 81.25 85 SER A CA 1
ATOM 679 C C . SER A 1 85 ? 16.151 7.504 -8.781 1.00 81.25 85 SER A C 1
ATOM 681 O O . SER A 1 85 ? 15.962 6.290 -8.672 1.00 81.25 85 SER A O 1
ATOM 683 N N . ARG A 1 86 ? 17.141 8.022 -9.524 1.00 83.75 86 ARG A N 1
ATOM 684 C CA . ARG A 1 86 ? 18.121 7.236 -10.303 1.00 83.75 86 ARG A CA 1
ATOM 685 C C . ARG A 1 86 ? 17.464 6.245 -11.278 1.00 83.75 86 ARG A C 1
ATOM 687 O O . ARG A 1 86 ? 17.902 5.104 -11.394 1.00 83.75 86 ARG A O 1
ATOM 694 N N . ILE A 1 87 ? 16.404 6.688 -11.955 1.00 87.06 87 ILE A N 1
ATOM 695 C CA . ILE A 1 87 ? 15.710 5.905 -12.983 1.00 87.06 87 ILE A CA 1
ATOM 696 C C . ILE A 1 87 ? 16.551 5.920 -14.273 1.00 87.06 87 ILE A C 1
ATOM 698 O O . ILE A 1 87 ? 16.888 7.013 -14.750 1.00 87.06 87 ILE A O 1
ATOM 702 N N . PRO A 1 88 ? 16.887 4.752 -14.854 1.00 87.50 88 PRO A N 1
ATOM 703 C CA . PRO A 1 88 ? 17.581 4.678 -16.137 1.00 87.50 88 PRO A CA 1
ATOM 704 C C . PRO A 1 88 ? 16.823 5.421 -17.243 1.00 87.50 88 PRO A C 1
ATOM 706 O O . PRO A 1 88 ? 15.599 5.341 -17.323 1.00 87.50 88 PRO A O 1
ATOM 709 N N . ALA A 1 89 ? 17.540 6.134 -18.119 1.00 88.31 89 ALA A N 1
ATOM 710 C CA . ALA A 1 89 ? 16.923 6.983 -19.147 1.00 88.31 89 ALA A CA 1
ATOM 711 C C . ALA A 1 89 ? 15.939 6.217 -20.051 1.00 88.31 89 ALA A C 1
ATOM 713 O O . ALA A 1 89 ? 14.860 6.726 -20.343 1.00 88.31 89 ALA A O 1
ATOM 714 N N . HIS A 1 90 ? 16.276 4.975 -20.407 1.00 89.00 90 HIS A N 1
ATOM 715 C CA . HIS A 1 90 ? 15.451 4.103 -21.246 1.00 89.00 90 HIS A CA 1
ATOM 716 C C . HIS A 1 90 ? 14.166 3.604 -20.558 1.00 89.00 90 HIS A C 1
ATOM 718 O O . HIS A 1 90 ? 13.257 3.153 -21.242 1.00 89.00 90 HIS A O 1
ATOM 724 N N . LEU A 1 91 ? 14.057 3.717 -19.227 1.00 90.75 91 LEU A N 1
ATOM 725 C CA . LEU A 1 91 ? 12.876 3.306 -18.457 1.00 90.75 91 LEU A CA 1
ATOM 726 C C . LEU A 1 91 ? 12.029 4.487 -17.976 1.00 90.75 91 LEU A C 1
ATOM 728 O O . LEU A 1 91 ? 11.075 4.280 -17.235 1.00 90.75 91 LEU A O 1
ATOM 732 N N . ARG A 1 92 ? 12.345 5.732 -18.357 1.00 88.50 92 ARG A N 1
ATOM 733 C CA . ARG A 1 92 ? 11.624 6.915 -17.851 1.00 88.50 92 ARG A CA 1
ATOM 734 C C . ARG A 1 92 ? 10.136 6.911 -18.197 1.00 88.50 92 ARG A C 1
ATOM 736 O O . ARG A 1 92 ? 9.337 7.295 -17.350 1.00 88.50 92 ARG A O 1
ATOM 743 N N . THR A 1 93 ? 9.773 6.467 -19.399 1.00 89.31 93 THR A N 1
ATOM 744 C CA . THR A 1 93 ? 8.367 6.365 -19.821 1.00 89.31 93 THR A CA 1
ATOM 745 C C . THR A 1 93 ? 7.617 5.351 -18.960 1.00 89.31 93 THR A C 1
ATOM 747 O O . THR A 1 93 ? 6.630 5.709 -18.328 1.00 89.31 93 THR A O 1
ATOM 750 N N . LEU A 1 94 ? 8.166 4.139 -18.817 1.00 88.75 94 LEU A N 1
ATOM 751 C CA . LEU A 1 94 ? 7.603 3.093 -17.954 1.00 88.75 94 LEU A CA 1
ATOM 752 C C . LEU A 1 94 ? 7.552 3.514 -16.479 1.00 88.75 94 LEU A C 1
ATOM 754 O O . LEU A 1 94 ? 6.611 3.187 -15.766 1.00 88.75 94 LEU A O 1
ATOM 758 N N . ALA A 1 95 ? 8.549 4.263 -16.005 1.00 88.44 95 ALA A N 1
ATOM 759 C CA . ALA A 1 95 ? 8.564 4.782 -14.642 1.00 88.44 95 ALA A CA 1
ATOM 760 C C . ALA A 1 95 ? 7.454 5.806 -14.401 1.00 88.44 95 ALA A C 1
ATOM 762 O O . ALA A 1 95 ? 6.893 5.843 -13.308 1.00 88.44 95 ALA A O 1
ATOM 763 N N . LYS A 1 96 ? 7.143 6.632 -15.407 1.00 90.00 96 LYS A N 1
ATOM 764 C CA . LYS A 1 96 ? 6.029 7.576 -15.342 1.00 90.00 96 LYS A CA 1
ATOM 765 C C . LYS A 1 96 ? 4.695 6.833 -15.305 1.00 90.00 96 LYS A C 1
ATOM 767 O O . LYS A 1 96 ? 3.903 7.106 -14.416 1.00 90.00 96 LYS A O 1
ATOM 772 N N . GLU A 1 97 ? 4.497 5.851 -16.180 1.00 90.56 97 GLU A N 1
ATOM 773 C CA . GLU A 1 97 ? 3.293 5.006 -16.174 1.00 90.56 97 GLU A CA 1
ATOM 774 C C . GLU A 1 97 ? 3.103 4.298 -14.827 1.00 90.56 97 GLU A C 1
ATOM 776 O O . GLU A 1 97 ? 2.021 4.351 -14.244 1.00 90.56 97 GLU A O 1
ATOM 781 N N . LEU A 1 98 ? 4.170 3.704 -14.280 1.00 90.62 98 LEU A N 1
ATOM 782 C CA . LEU A 1 98 ? 4.135 3.088 -12.956 1.00 90.62 98 LEU A CA 1
ATOM 783 C C . LEU A 1 98 ? 3.798 4.110 -11.863 1.00 90.62 98 LEU A C 1
ATOM 785 O O . LEU A 1 98 ? 3.014 3.808 -10.965 1.00 90.62 98 LEU A O 1
ATOM 789 N N . ALA A 1 99 ? 4.385 5.307 -11.911 1.00 89.19 99 ALA A N 1
ATOM 790 C CA . ALA A 1 99 ? 4.102 6.359 -10.942 1.00 89.19 99 ALA A CA 1
ATOM 791 C C . ALA A 1 99 ? 2.646 6.840 -11.031 1.00 89.19 99 ALA A C 1
ATOM 793 O O . ALA A 1 99 ? 2.019 7.045 -9.994 1.00 89.19 99 ALA A O 1
ATOM 794 N N . ASP A 1 100 ? 2.101 6.972 -12.239 1.00 91.62 100 ASP A N 1
ATOM 795 C CA . ASP A 1 100 ? 0.718 7.382 -12.475 1.00 91.62 100 ASP A CA 1
ATOM 796 C C . ASP A 1 100 ? -0.256 6.317 -11.945 1.00 91.62 100 ASP A C 1
ATOM 798 O O . ASP A 1 100 ? -1.132 6.635 -11.141 1.00 91.62 100 ASP A O 1
ATOM 802 N N . VAL A 1 101 ? -0.042 5.037 -12.278 1.00 90.88 101 VAL A N 1
ATOM 803 C CA . VAL A 1 101 ? -0.821 3.909 -11.730 1.00 90.88 101 VAL A CA 1
ATOM 804 C C . VAL A 1 101 ? -0.733 3.881 -10.205 1.00 90.88 101 VAL A C 1
ATOM 806 O O . VAL A 1 101 ? -1.749 3.789 -9.516 1.00 90.88 101 VAL A O 1
ATOM 809 N N . TRP A 1 102 ? 0.473 4.003 -9.653 1.00 90.69 102 TRP A N 1
ATOM 810 C CA . TRP A 1 102 ? 0.665 3.995 -8.209 1.00 90.69 102 TRP A CA 1
ATOM 811 C C . TRP A 1 102 ? -0.059 5.159 -7.533 1.00 90.69 102 TRP A C 1
ATOM 813 O O . TRP A 1 102 ? -0.729 4.951 -6.532 1.00 90.69 102 TRP A O 1
ATOM 823 N N . ASN A 1 103 ? 0.020 6.375 -8.070 1.00 89.50 103 ASN A N 1
ATOM 824 C CA . ASN A 1 103 ? -0.633 7.538 -7.471 1.00 89.50 103 ASN A CA 1
ATOM 825 C C . ASN A 1 103 ? -2.164 7.468 -7.548 1.00 89.50 103 ASN A C 1
ATOM 827 O O . ASN A 1 103 ? -2.827 7.951 -6.634 1.00 89.50 103 ASN A O 1
ATOM 831 N N . VAL A 1 104 ? -2.716 6.860 -8.600 1.00 91.94 104 VAL A N 1
ATOM 832 C CA . VAL A 1 104 ? -4.167 6.691 -8.769 1.00 91.94 104 VAL A CA 1
ATOM 833 C C . VAL A 1 104 ? -4.726 5.628 -7.823 1.00 91.94 104 VAL A C 1
ATOM 835 O O . VAL A 1 104 ? -5.786 5.830 -7.236 1.00 91.94 104 VAL A O 1
ATOM 838 N N . TYR A 1 105 ? -4.026 4.501 -7.669 1.00 89.12 105 TYR A N 1
ATOM 839 C CA . TYR A 1 105 ? -4.557 3.332 -6.961 1.00 89.12 105 TYR A CA 1
ATOM 840 C C . TYR A 1 105 ? -3.981 3.121 -5.558 1.00 89.12 105 TYR A C 1
ATOM 842 O O . TYR A 1 105 ? -4.464 2.250 -4.832 1.00 89.12 105 TYR A O 1
ATOM 850 N N . ARG A 1 106 ? -2.959 3.881 -5.142 1.00 88.56 106 ARG A N 1
ATOM 851 C CA . ARG A 1 106 ? -2.395 3.769 -3.791 1.00 88.56 106 ARG A CA 1
ATOM 852 C C . ARG A 1 106 ? -3.484 4.046 -2.750 1.00 88.56 106 ARG A C 1
ATOM 854 O O . ARG A 1 106 ? -4.078 5.123 -2.793 1.00 88.56 106 ARG A O 1
ATOM 861 N N . PRO A 1 107 ? -3.677 3.146 -1.766 1.00 89.00 107 PRO A N 1
ATOM 862 C CA . PRO A 1 107 ? -4.632 3.376 -0.695 1.00 89.00 107 PRO A CA 1
ATOM 863 C C . PRO A 1 107 ? -4.352 4.690 0.033 1.00 89.00 107 PRO A C 1
ATOM 865 O O . PRO A 1 107 ? -3.230 4.941 0.490 1.00 89.00 107 PRO A O 1
ATOM 868 N N . VAL A 1 108 ? -5.381 5.528 0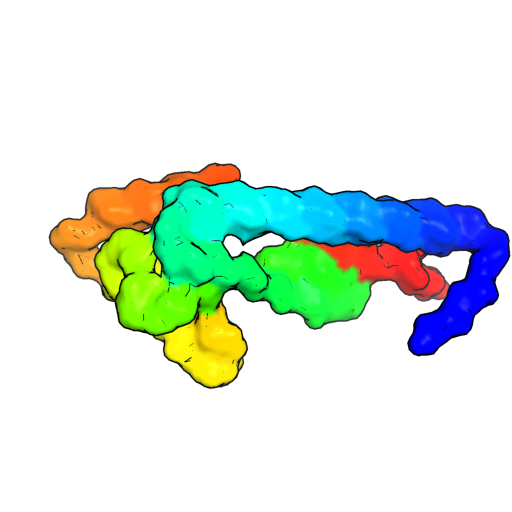.120 1.00 86.62 108 VAL A N 1
ATOM 869 C CA . VAL A 1 108 ? -5.347 6.814 0.836 1.00 86.62 108 VAL A CA 1
ATOM 870 C C . VAL A 1 108 ? -6.004 6.661 2.202 1.00 86.62 108 VAL A C 1
ATOM 872 O O . VAL A 1 108 ? -5.672 7.388 3.139 1.00 86.62 108 VAL A O 1
ATOM 875 N N . THR A 1 109 ? -6.906 5.686 2.334 1.00 86.25 109 THR A N 1
ATOM 876 C CA . THR A 1 109 ? -7.574 5.397 3.596 1.00 86.25 109 THR A CA 1
ATOM 877 C C . THR A 1 109 ? -6.556 4.894 4.627 1.00 86.25 109 THR A C 1
ATOM 879 O O . THR A 1 109 ? -5.671 4.091 4.335 1.00 86.25 109 THR A O 1
ATOM 882 N N . SER A 1 110 ? -6.676 5.375 5.862 1.00 85.50 110 SER A N 1
ATOM 883 C CA . SER A 1 110 ? -5.925 4.870 7.016 1.00 85.50 110 SER A CA 1
ATOM 884 C C . SER A 1 110 ? -6.915 4.588 8.134 1.00 85.50 110 SER A C 1
ATOM 886 O O . SER A 1 110 ? -7.751 5.442 8.420 1.00 85.50 110 SER A O 1
ATOM 888 N N . ALA A 1 111 ? -6.836 3.408 8.742 1.00 85.56 111 ALA A N 1
ATOM 889 C CA . ALA A 1 111 ? -7.691 3.042 9.861 1.00 85.56 111 ALA A CA 1
ATOM 890 C C . ALA A 1 111 ? -7.066 3.609 11.135 1.00 85.56 111 ALA A C 1
ATOM 892 O O . ALA A 1 111 ? -6.085 3.062 11.642 1.00 85.56 111 ALA A O 1
ATOM 893 N N . ARG A 1 112 ? -7.576 4.751 11.601 1.00 81.94 112 ARG A N 1
ATOM 894 C CA . ARG A 1 112 ? -7.003 5.476 12.742 1.00 81.94 112 ARG A CA 1
ATOM 895 C C . ARG A 1 112 ? -7.492 4.905 14.063 1.00 81.94 112 ARG A C 1
ATOM 897 O O . ARG A 1 112 ? -8.659 4.557 14.202 1.00 81.94 112 ARG A O 1
ATOM 904 N N . THR A 1 113 ? -6.600 4.854 15.042 1.00 78.69 113 THR A N 1
ATOM 905 C CA . THR A 1 113 ? -6.908 4.396 16.408 1.00 78.69 113 THR A CA 1
ATOM 906 C C . THR A 1 113 ? -6.988 5.543 17.410 1.00 78.69 113 THR A C 1
ATOM 908 O O . THR A 1 113 ? -7.269 5.302 18.578 1.00 78.69 113 THR A O 1
ATOM 911 N N . ASP A 1 114 ? -6.801 6.789 16.966 1.00 71.81 114 ASP A N 1
ATOM 912 C CA . ASP A 1 114 ? -6.812 7.982 17.823 1.00 71.81 114 ASP A CA 1
ATOM 913 C C . ASP A 1 114 ? -8.125 8.112 18.615 1.00 71.81 114 ASP A C 1
ATOM 915 O O . ASP A 1 114 ? -8.113 8.465 19.787 1.00 71.81 114 ASP A O 1
ATOM 919 N N . ALA A 1 115 ? -9.258 7.748 18.003 1.00 67.19 115 ALA A N 1
ATOM 920 C CA . ALA A 1 115 ? -10.578 7.775 18.638 1.00 67.19 115 ALA A CA 1
ATOM 921 C C . ALA A 1 115 ? -10.837 6.604 19.612 1.00 67.19 115 ALA A C 1
ATOM 923 O O . ALA A 1 115 ? -11.849 6.597 20.310 1.00 67.19 115 ALA A O 1
ATOM 924 N N . LEU A 1 116 ? -9.949 5.604 19.647 1.00 65.94 116 LEU A N 1
ATOM 925 C CA . LEU A 1 116 ? -10.024 4.450 20.552 1.00 65.94 116 LEU A CA 1
ATOM 926 C C . LEU A 1 116 ? -9.198 4.647 21.825 1.00 65.94 116 LEU A C 1
ATOM 928 O O . LEU A 1 116 ? -9.377 3.901 22.790 1.00 65.94 116 LEU A O 1
ATOM 932 N N . LEU A 1 117 ? -8.281 5.615 21.828 1.00 63.66 117 LEU A N 1
ATOM 933 C CA . LEU A 1 117 ? -7.457 5.925 22.985 1.00 63.66 117 LEU A CA 1
ATOM 934 C C . LEU A 1 117 ? -8.203 6.932 23.875 1.00 63.66 117 LEU A C 1
ATOM 936 O O . LEU A 1 117 ? -8.684 7.946 23.368 1.00 63.66 117 LEU A O 1
ATOM 940 N N . PRO A 1 118 ? -8.344 6.670 25.188 1.00 56.44 118 PRO A N 1
ATOM 941 C CA . PRO A 1 118 ? -8.852 7.681 26.106 1.00 56.44 118 PRO A CA 1
ATOM 942 C C . PRO A 1 118 ? -7.894 8.882 26.118 1.00 56.44 118 PRO A C 1
AT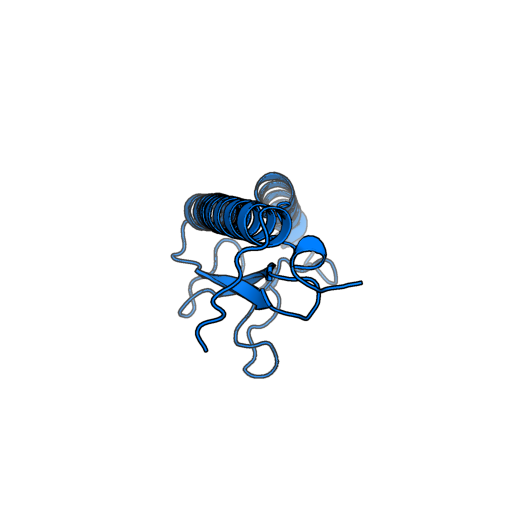OM 944 O O . PRO A 1 118 ? -6.676 8.692 26.097 1.00 56.44 118 PRO A O 1
ATOM 947 N N . ALA A 1 119 ? -8.470 10.088 26.102 1.00 55.75 119 ALA A N 1
ATOM 948 C CA . ALA A 1 119 ? -7.748 11.357 26.206 1.00 55.75 119 ALA A CA 1
ATOM 949 C C . ALA A 1 119 ? -6.969 11.483 27.524 1.00 55.75 119 ALA A C 1
ATOM 951 O O . ALA A 1 119 ? -7.450 10.938 28.547 1.00 55.75 119 ALA A O 1
#

Foldseek 3Di:
DDDPDPDPLLVVLVVLLVVLVVVQLVLQVVLCVVLPQNKDFDWDQDLFGIHTDAIAHPDDDGRADPQQKDQQDVVVVRGIDGDPDPDDPVCVVVSVVRVVSCVVRGDPGTSTCPSNDDD

pLDDT: mean 82.99, std 10.01, range [39.81, 92.5]